Protein AF-A0A967CZ24-F1 (afdb_monomer)

Foldseek 3Di:
DVVVVVVVVCVVVVVVCCVVCVCVPPDDPDDPDDDPDDDDDPVRVCVVVVPDDDDDDPDDDPVPDDDDPDPPPPDDDDDDDDDDDDPDDDDDDDPDDDPDDDDDDDDDDDDDDDDPPDDPDDDDDDDPPPPDDD

Radius of gyration: 40.01 Å; Cα contacts (8 Å, |Δi|>4): 2; chains: 1; bounding box: 90×78×75 Å

Solvent-accessible surface area (backbone atoms only — not comparable to full-atom values): 10024 Å² total; per-residue (Å²): 142,56,67,67,59,54,52,52,51,50,51,50,53,49,52,53,50,41,72,75,52,47,68,79,71,55,77,76,88,70,80,84,77,82,78,87,74,79,87,74,53,71,69,60,52,50,58,55,58,72,69,59,78,79,74,88,71,84,84,77,69,71,83,76,64,76,83,77,88,73,79,83,78,74,81,84,79,83,86,75,81,82,79,89,72,90,78,76,79,77,84,80,75,82,83,76,84,78,85,82,72,81,80,77,86,78,81,83,83,85,74,85,79,82,85,80,85,75,88,85,76,82,77,82,79,86,81,81,79,86,83,76,90,133

Secondary structure (DSSP, 8-state):
--HHHHHHHHHHHHHHHHHHHGGGGSPP-------------HHHHHHHHTT----------GGGPPPP--------PPPPPPPPPP-PPPPPP-------PPPPPPPPP-PPPP-------PPPPP--------

Sequence (134 aa):
MQAGYVISGIAHAGFIGWALFGGMFTPKDQEIVFNNVSVLSEAEFQAMIASDQVPEVPQFDLTALEPSEDTDVVPTLAEQTDQEVDQSEPEQPEPVAEEITPPEPVEPLVVPTPDITTPDVQPPAPQIETAMML

Mean predicted aligned error: 23.66 Å

Structure (mmCIF, N/CA/C/O backbone):
data_AF-A0A967CZ24-F1
#
_entry.id   AF-A0A967CZ24-F1
#
loop_
_atom_site.group_PDB
_atom_site.id
_atom_site.type_symbol
_atom_site.label_atom_id
_atom_site.label_alt_id
_atom_site.label_comp_id
_atom_site.label_asym_id
_atom_site.label_entity_id
_atom_site.label_seq_id
_atom_site.pdbx_PDB_ins_code
_atom_site.Cartn_x
_atom_site.Cartn_y
_atom_site.Cartn_z
_atom_site.occupancy
_atom_site.B_iso_or_equiv
_atom_site.auth_seq_id
_atom_site.auth_comp_id
_atom_site.auth_asym_id
_atom_site.auth_atom_id
_atom_site.pdbx_PDB_model_num
ATOM 1 N N . MET A 1 1 ? 21.675 20.130 -20.177 1.00 62.03 1 MET A N 1
ATOM 2 C CA . MET A 1 1 ? 20.242 19.978 -20.536 1.00 62.03 1 MET A CA 1
ATOM 3 C C . MET A 1 1 ? 19.883 18.532 -20.933 1.00 62.03 1 MET A C 1
ATOM 5 O O . MET A 1 1 ? 19.214 18.320 -21.932 1.00 62.03 1 MET A O 1
ATOM 9 N N . GLN A 1 2 ? 20.311 17.520 -20.166 1.00 71.94 2 GLN A N 1
ATOM 10 C CA . GLN A 1 2 ? 20.023 16.094 -20.445 1.00 71.94 2 GLN A CA 1
ATOM 11 C C . GLN A 1 2 ? 19.258 15.443 -19.283 1.00 71.94 2 GLN A C 1
ATOM 13 O O . GLN A 1 2 ? 18.334 14.669 -19.507 1.00 71.94 2 GLN A O 1
ATOM 18 N N . ALA A 1 3 ? 19.576 15.854 -18.049 1.00 78.19 3 ALA A N 1
ATOM 19 C CA . ALA A 1 3 ? 18.911 15.398 -16.832 1.00 78.19 3 ALA A CA 1
ATOM 20 C C . ALA A 1 3 ? 17.382 15.565 -16.881 1.00 78.19 3 ALA A C 1
ATOM 22 O O . ALA A 1 3 ? 16.664 14.626 -16.563 1.00 78.19 3 ALA A O 1
ATOM 23 N N . GLY A 1 4 ? 16.873 16.705 -17.366 1.00 84.31 4 GLY A N 1
ATOM 24 C CA . GLY A 1 4 ? 15.426 16.950 -17.451 1.00 84.31 4 GLY A CA 1
ATOM 25 C C . GLY A 1 4 ? 14.674 15.957 -18.346 1.00 84.31 4 GLY A C 1
ATOM 26 O O . GLY A 1 4 ? 13.594 15.505 -17.982 1.00 84.31 4 GLY A O 1
ATOM 27 N N . TYR A 1 5 ? 15.261 15.551 -19.478 1.00 90.50 5 TYR A N 1
ATOM 28 C CA . TYR A 1 5 ? 14.652 14.556 -20.368 1.00 90.50 5 TYR A CA 1
ATOM 29 C C . TYR A 1 5 ? 14.666 13.154 -19.760 1.00 90.50 5 TYR A C 1
ATOM 31 O O . TYR A 1 5 ? 13.684 12.427 -19.881 1.00 90.50 5 TYR A O 1
ATOM 39 N N . VAL A 1 6 ? 15.753 12.788 -19.076 1.00 93.00 6 VAL A N 1
ATOM 40 C CA . VAL A 1 6 ? 15.871 11.487 -18.401 1.00 93.00 6 VAL A CA 1
ATOM 41 C C . VAL A 1 6 ? 14.876 11.389 -17.246 1.00 93.00 6 VAL A C 1
ATOM 43 O O . VAL A 1 6 ? 14.138 10.412 -17.160 1.00 93.00 6 VAL A O 1
ATOM 46 N N . ILE A 1 7 ? 14.795 12.425 -16.408 1.00 92.50 7 ILE A N 1
ATOM 47 C CA . ILE A 1 7 ? 13.859 12.478 -15.278 1.00 92.50 7 ILE A CA 1
ATOM 48 C C . ILE A 1 7 ? 12.415 12.451 -15.785 1.00 92.50 7 ILE A C 1
ATOM 50 O O . ILE A 1 7 ? 11.611 11.661 -15.297 1.00 92.50 7 ILE A O 1
ATOM 54 N N . SER A 1 8 ? 12.096 13.250 -16.807 1.00 93.94 8 SER A N 1
ATOM 55 C CA . SER A 1 8 ? 10.761 13.263 -17.413 1.00 93.94 8 SER A CA 1
ATOM 56 C C . SER A 1 8 ? 10.391 11.907 -18.023 1.00 93.94 8 SER A C 1
ATOM 58 O O . SER A 1 8 ? 9.275 11.425 -17.823 1.00 93.94 8 SER A O 1
ATOM 60 N N . GLY A 1 9 ? 11.334 11.254 -18.708 1.00 95.12 9 GLY A N 1
ATOM 61 C CA . GLY A 1 9 ? 11.135 9.927 -19.286 1.00 95.12 9 GLY A CA 1
ATOM 62 C C . GLY A 1 9 ? 10.875 8.854 -18.228 1.00 95.12 9 GLY A C 1
ATOM 63 O O . GLY A 1 9 ? 9.926 8.084 -18.366 1.00 95.12 9 GLY A O 1
ATOM 64 N N . ILE A 1 10 ? 11.662 8.837 -17.146 1.00 96.62 10 ILE A N 1
ATOM 65 C CA . ILE A 1 10 ? 11.472 7.898 -16.029 1.00 96.62 10 ILE A CA 1
ATOM 66 C C . ILE A 1 10 ? 10.145 8.171 -15.314 1.00 96.62 10 ILE A C 1
ATOM 68 O O . ILE A 1 10 ? 9.423 7.224 -15.013 1.00 96.62 10 ILE A O 1
ATOM 72 N N . ALA A 1 11 ? 9.784 9.438 -15.096 1.00 97.06 11 ALA A N 1
ATOM 73 C CA . ALA A 1 11 ? 8.516 9.802 -14.469 1.00 97.06 11 ALA A CA 1
ATOM 74 C C . ALA A 1 11 ? 7.312 9.307 -15.287 1.00 97.06 11 ALA A C 1
ATOM 76 O O . ALA A 1 11 ? 6.411 8.678 -14.736 1.00 97.06 11 ALA A O 1
ATOM 77 N N . HIS A 1 12 ? 7.319 9.516 -16.607 1.00 98.00 12 HIS A N 1
ATOM 78 C CA . HIS A 1 12 ? 6.246 9.032 -17.478 1.00 98.00 12 HIS A CA 1
ATOM 79 C C . HIS A 1 12 ? 6.209 7.505 -17.553 1.00 98.00 12 HIS A C 1
ATOM 81 O O . HIS A 1 12 ? 5.137 6.917 -17.435 1.00 98.00 12 HIS A O 1
ATOM 87 N N . ALA A 1 13 ? 7.362 6.851 -17.711 1.00 97.12 13 ALA A N 1
ATOM 88 C CA . ALA A 1 13 ? 7.433 5.393 -17.740 1.00 97.12 13 ALA A CA 1
ATOM 89 C C . ALA A 1 13 ? 6.950 4.777 -16.417 1.00 97.12 13 ALA A C 1
ATOM 91 O O . ALA A 1 13 ? 6.196 3.805 -16.430 1.00 97.12 13 ALA A O 1
ATOM 92 N N . GLY A 1 14 ? 7.322 5.379 -15.285 1.00 97.00 14 GLY A N 1
ATOM 93 C CA . GLY A 1 14 ? 6.854 4.991 -13.958 1.00 97.00 14 GLY A CA 1
ATOM 94 C C . GLY A 1 14 ? 5.348 5.182 -13.796 1.00 97.00 14 GLY A C 1
ATOM 95 O O . GLY A 1 14 ? 4.668 4.260 -13.353 1.00 97.00 14 GLY A O 1
ATOM 96 N N . PHE A 1 15 ? 4.807 6.330 -14.217 1.00 97.06 15 PHE A N 1
ATOM 97 C CA . PHE A 1 15 ? 3.370 6.604 -14.148 1.00 97.06 15 PHE A CA 1
ATOM 98 C C . PHE A 1 15 ? 2.553 5.635 -15.010 1.00 97.06 15 PHE A C 1
ATOM 100 O O . PHE A 1 15 ? 1.566 5.073 -14.541 1.00 97.06 15 PHE A O 1
ATOM 107 N N . ILE A 1 16 ? 2.989 5.381 -16.248 1.00 96.81 16 ILE A N 1
ATOM 108 C CA . ILE A 1 16 ? 2.336 4.422 -17.148 1.00 96.81 16 ILE A CA 1
ATOM 109 C C . ILE A 1 16 ? 2.436 3.003 -16.575 1.00 96.81 16 ILE A C 1
ATOM 111 O O . ILE A 1 16 ? 1.444 2.278 -16.558 1.00 96.81 16 ILE A O 1
ATOM 115 N N . GLY A 1 17 ? 3.603 2.609 -16.058 1.00 96.75 17 GLY A N 1
ATOM 116 C CA . GLY A 1 17 ? 3.785 1.314 -15.403 1.00 96.75 17 GLY A CA 1
ATOM 117 C C . GLY A 1 17 ? 2.860 1.141 -14.197 1.00 96.75 17 GLY A C 1
ATOM 118 O O . GLY A 1 17 ? 2.183 0.121 -14.075 1.00 96.75 17 GLY A O 1
ATOM 119 N N . TRP A 1 18 ? 2.759 2.157 -13.343 1.00 95.75 18 TRP A N 1
ATOM 120 C CA . TRP A 1 18 ? 1.842 2.146 -12.207 1.00 95.75 18 TRP A CA 1
ATOM 121 C C . TRP A 1 18 ? 0.372 2.111 -12.644 1.00 95.75 18 TRP A C 1
ATOM 123 O O . TRP A 1 18 ? -0.405 1.359 -12.068 1.00 95.75 18 TRP A O 1
ATOM 133 N N . ALA A 1 19 ? -0.022 2.831 -13.694 1.00 95.88 19 ALA A N 1
ATOM 134 C CA . ALA A 1 19 ? -1.396 2.786 -14.196 1.00 95.88 19 ALA A CA 1
ATOM 135 C C . ALA A 1 19 ? -1.786 1.395 -14.737 1.00 95.88 19 ALA A C 1
ATOM 137 O O . ALA A 1 19 ? -2.930 0.972 -14.583 1.00 95.88 19 ALA A O 1
ATOM 138 N N . LEU A 1 20 ? -0.842 0.671 -15.348 1.00 95.75 20 LEU A N 1
ATOM 139 C CA . LEU A 1 20 ? -1.083 -0.666 -15.902 1.00 95.75 20 LEU A CA 1
ATOM 140 C C . LEU A 1 20 ? -1.053 -1.774 -14.840 1.00 95.75 20 LEU A C 1
ATOM 142 O O . LEU A 1 20 ?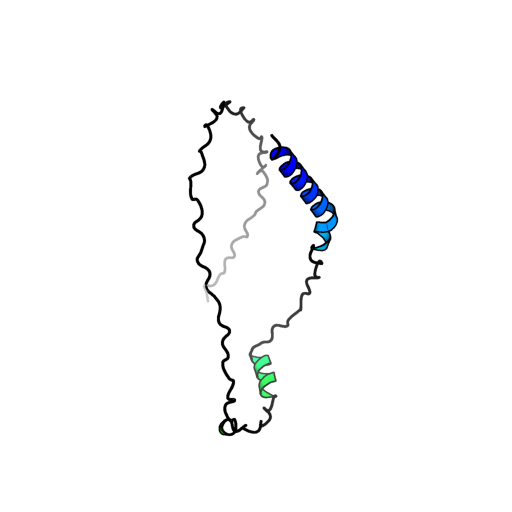 -1.840 -2.715 -14.921 1.00 95.75 20 LEU A O 1
ATOM 146 N N . PHE A 1 21 ? -0.150 -1.682 -13.859 1.00 95.50 21 PHE A N 1
ATOM 147 C CA . PHE A 1 21 ? 0.125 -2.772 -12.912 1.00 95.50 21 PHE A CA 1
ATOM 148 C C . PHE A 1 21 ? -0.186 -2.438 -11.448 1.00 95.50 21 PHE A C 1
ATOM 150 O O . PHE A 1 21 ? -0.222 -3.338 -10.613 1.00 95.50 21 PHE A O 1
ATOM 157 N N . GLY A 1 22 ? -0.448 -1.177 -11.106 1.00 91.69 22 GLY A N 1
ATOM 158 C CA . GLY A 1 22 ? -0.677 -0.725 -9.729 1.00 91.69 22 GLY A CA 1
ATOM 159 C C . GLY A 1 22 ? -1.893 -1.379 -9.074 1.00 91.69 22 GLY A C 1
ATOM 160 O O . GLY A 1 22 ? -1.857 -1.686 -7.885 1.00 91.69 22 GLY A O 1
ATOM 161 N N . GLY A 1 23 ? -2.920 -1.697 -9.867 1.00 91.00 23 GLY A N 1
ATOM 162 C CA . GLY A 1 23 ? -4.110 -2.413 -9.400 1.00 91.00 23 GLY A CA 1
ATOM 163 C C . GLY A 1 23 ? -3.858 -3.865 -8.971 1.00 91.00 23 GLY A C 1
ATOM 164 O O . GLY A 1 23 ? -4.661 -4.429 -8.235 1.00 91.00 23 GLY A O 1
ATOM 165 N N . MET A 1 24 ? -2.736 -4.481 -9.367 1.00 91.25 24 MET A N 1
ATOM 166 C CA . MET A 1 24 ? -2.377 -5.836 -8.916 1.00 91.25 24 MET A CA 1
ATOM 167 C C . MET A 1 24 ? -2.083 -5.894 -7.410 1.00 91.25 24 MET A C 1
ATOM 169 O O . MET A 1 24 ? -2.197 -6.954 -6.798 1.00 91.25 24 MET A O 1
ATOM 173 N N . PHE A 1 25 ? -1.735 -4.754 -6.814 1.00 88.12 25 PHE A N 1
ATOM 174 C CA . PHE A 1 25 ? -1.477 -4.623 -5.383 1.00 88.12 25 PHE A CA 1
ATOM 175 C C . PHE A 1 25 ? -2.693 -4.119 -4.603 1.00 88.12 25 PHE A C 1
ATOM 177 O O . PHE A 1 25 ? -2.599 -3.950 -3.388 1.00 88.12 25 PHE A O 1
ATOM 184 N N . THR A 1 26 ? -3.827 -3.871 -5.268 1.00 86.25 26 THR A N 1
ATOM 185 C CA . THR A 1 26 ? -5.049 -3.462 -4.578 1.00 86.25 26 THR A CA 1
ATOM 186 C C . THR A 1 26 ? -5.502 -4.606 -3.667 1.00 86.25 26 THR A C 1
ATOM 188 O O . THR A 1 26 ? -5.731 -5.720 -4.153 1.00 86.25 26 THR A O 1
ATOM 191 N N . PRO A 1 27 ? -5.607 -4.375 -2.344 1.00 84.38 27 PRO A N 1
ATOM 192 C CA . PRO A 1 27 ? -6.130 -5.383 -1.443 1.00 84.38 27 PRO A CA 1
ATOM 193 C C . PRO A 1 27 ? -7.548 -5.741 -1.876 1.00 84.38 27 PRO A C 1
ATOM 195 O O . PRO A 1 27 ? -8.339 -4.886 -2.265 1.00 84.38 27 PRO A O 1
ATOM 198 N N . LYS A 1 28 ? -7.849 -7.036 -1.837 1.00 84.19 28 LYS A N 1
ATOM 199 C CA . LYS A 1 28 ? -9.185 -7.545 -2.134 1.00 84.19 28 LYS A CA 1
ATOM 200 C C . LYS A 1 28 ? -10.139 -6.955 -1.100 1.00 84.19 28 LYS A C 1
ATOM 202 O O . LYS A 1 28 ? -9.811 -7.012 0.088 1.00 84.19 28 LYS A O 1
ATOM 207 N N . ASP A 1 29 ? -11.289 -6.451 -1.538 1.00 83.50 29 ASP A N 1
ATOM 208 C CA . ASP A 1 29 ? -12.359 -6.083 -0.614 1.00 83.50 29 ASP A CA 1
ATOM 209 C C . ASP A 1 29 ? -12.697 -7.313 0.230 1.00 83.50 29 ASP A C 1
ATOM 211 O O . ASP A 1 29 ? -13.143 -8.344 -0.277 1.00 83.50 29 ASP A O 1
ATOM 215 N N . GLN A 1 30 ? -12.385 -7.231 1.521 1.00 80.75 30 GLN A N 1
ATOM 216 C CA . GLN A 1 30 ? -12.797 -8.241 2.479 1.00 80.75 30 GLN A CA 1
ATOM 217 C C . GLN A 1 30 ? -14.217 -7.903 2.897 1.00 80.75 30 GLN A C 1
ATOM 219 O O . GLN A 1 30 ? -14.490 -6.797 3.365 1.00 80.75 30 GLN A O 1
ATOM 224 N N . GLU A 1 31 ? -15.119 -8.865 2.729 1.00 82.94 31 GLU A N 1
ATOM 225 C CA . GLU A 1 31 ? -16.447 -8.766 3.313 1.00 82.94 31 GLU A CA 1
ATOM 226 C C . GLU A 1 31 ? -16.293 -8.582 4.823 1.00 82.94 31 GLU A C 1
ATOM 228 O O . GLU A 1 31 ? -15.680 -9.400 5.514 1.00 82.94 31 GLU A O 1
ATOM 233 N N . ILE A 1 32 ? -16.828 -7.476 5.339 1.00 80.38 32 ILE A N 1
ATOM 234 C CA . ILE A 1 32 ? -16.868 -7.247 6.777 1.00 80.38 32 ILE A CA 1
ATOM 235 C C . ILE A 1 32 ? -17.903 -8.215 7.350 1.00 80.38 32 ILE A C 1
ATOM 237 O O . ILE A 1 32 ? -19.111 -7.996 7.247 1.00 80.38 32 ILE A O 1
ATOM 241 N N . VAL A 1 33 ? -17.422 -9.310 7.939 1.00 80.62 33 VAL A N 1
ATOM 242 C CA . VAL A 1 33 ? -18.268 -10.296 8.615 1.00 80.62 33 VAL A CA 1
ATOM 243 C C . VAL A 1 33 ? -18.579 -9.792 10.020 1.00 80.62 33 VAL A C 1
ATOM 245 O O . VAL A 1 33 ? -17.725 -9.791 10.908 1.00 80.62 33 VAL A O 1
ATOM 248 N N . PHE A 1 34 ? -19.823 -9.372 10.235 1.00 80.38 34 PHE A N 1
ATOM 249 C CA . PHE A 1 34 ? -20.323 -9.052 11.567 1.00 80.38 34 PHE A CA 1
ATOM 250 C C . PHE A 1 34 ? -20.725 -10.342 12.283 1.00 80.38 34 PHE A C 1
ATOM 252 O O . PHE A 1 34 ? -21.761 -10.940 11.989 1.00 80.38 34 PHE A O 1
ATOM 259 N N . ASN A 1 35 ? -19.911 -10.768 13.247 1.00 78.38 35 ASN A N 1
ATOM 260 C CA . ASN A 1 35 ? -20.290 -11.845 14.151 1.00 78.38 35 ASN A CA 1
ATOM 261 C C . ASN A 1 35 ? -21.229 -11.296 15.226 1.00 78.38 35 ASN A C 1
ATOM 263 O O . ASN A 1 35 ? -20.850 -10.445 16.030 1.00 78.38 35 ASN A O 1
ATOM 267 N N . ASN A 1 36 ? -22.458 -11.809 15.245 1.00 72.69 36 ASN A N 1
ATOM 268 C CA . ASN A 1 36 ? -23.402 -11.550 16.322 1.00 72.69 36 ASN A CA 1
ATOM 269 C C . ASN A 1 36 ? -22.922 -12.296 17.570 1.00 72.69 36 ASN A C 1
ATOM 271 O O . ASN A 1 36 ? -23.174 -13.489 17.731 1.00 72.69 36 ASN A O 1
ATOM 275 N N . VAL A 1 37 ? -22.191 -11.600 18.437 1.00 73.00 37 VAL A N 1
ATOM 276 C CA . VAL A 1 37 ? -21.866 -12.110 19.768 1.00 73.00 37 VAL A CA 1
ATOM 277 C C . VAL A 1 37 ? -23.067 -11.885 20.678 1.00 73.00 37 VAL A C 1
ATOM 279 O O . VAL A 1 37 ? -23.625 -10.790 20.743 1.00 73.00 37 VAL A O 1
ATOM 282 N N . SER A 1 38 ? -23.500 -12.941 21.358 1.00 75.44 38 SER A N 1
ATOM 283 C CA . SER A 1 38 ? -24.504 -12.810 22.412 1.00 75.44 38 SER A CA 1
ATOM 284 C C . SER A 1 38 ? -23.814 -12.286 23.667 1.00 75.44 38 SER A C 1
ATOM 286 O O . SER A 1 38 ? -22.783 -12.821 24.072 1.00 75.44 38 SER A O 1
ATOM 288 N N . VAL A 1 39 ? -24.359 -11.228 24.270 1.00 76.75 39 VAL A N 1
ATOM 289 C CA . VAL A 1 39 ? -23.886 -10.731 25.567 1.00 76.75 39 VAL A CA 1
ATOM 290 C C . VAL A 1 39 ? -24.376 -11.707 26.627 1.00 76.75 39 VAL A C 1
ATOM 292 O O . VAL A 1 39 ? -25.565 -11.757 26.926 1.00 76.75 39 VAL A O 1
ATOM 295 N N . LEU A 1 40 ? -23.459 -12.514 27.147 1.00 77.75 40 LEU A N 1
ATOM 296 C CA . LEU A 1 40 ? -23.723 -13.435 28.241 1.00 77.75 40 LEU A CA 1
ATOM 297 C C . LEU A 1 40 ? -23.600 -12.685 29.569 1.00 77.75 40 LEU A C 1
ATOM 299 O O . LEU A 1 40 ? -22.637 -11.937 29.765 1.00 77.75 40 LEU A O 1
ATOM 303 N N . SER A 1 41 ? -24.548 -12.873 30.484 1.00 77.12 41 SER A N 1
ATOM 304 C CA . SER A 1 41 ? -24.393 -12.324 31.831 1.00 77.12 41 SER A CA 1
ATOM 305 C C . SER A 1 41 ? -23.309 -13.082 32.607 1.00 77.12 41 SER A C 1
ATOM 307 O O . SER A 1 41 ? -23.106 -14.279 32.409 1.00 77.12 41 SER A O 1
ATOM 309 N N . GLU A 1 42 ? -22.635 -12.403 33.540 1.00 81.25 42 GLU A N 1
ATOM 310 C CA . GLU A 1 42 ? -21.633 -13.030 34.421 1.00 81.25 42 GLU A CA 1
ATOM 311 C C . GLU A 1 42 ? -22.200 -14.268 35.137 1.00 81.25 42 GLU A C 1
ATOM 313 O O . GLU A 1 42 ? -21.531 -15.286 35.262 1.00 81.25 42 GLU A O 1
ATOM 318 N N . ALA A 1 43 ? -23.470 -14.219 35.550 1.00 81.88 43 ALA A N 1
ATOM 319 C CA . ALA A 1 43 ? -24.130 -15.343 36.207 1.00 81.88 43 ALA A CA 1
ATOM 320 C C . ALA A 1 43 ? -24.260 -16.575 35.292 1.00 81.88 43 ALA A C 1
ATOM 322 O O . ALA A 1 43 ? -24.066 -17.703 35.746 1.00 81.88 43 ALA A O 1
ATOM 323 N N . GLU A 1 44 ? -24.561 -16.375 34.008 1.00 81.56 44 GLU A N 1
ATOM 324 C CA . GLU A 1 44 ? -24.650 -17.465 33.031 1.00 81.56 44 GLU A CA 1
ATOM 325 C C . GLU A 1 44 ? -23.265 -18.016 32.659 1.00 81.56 44 GLU A C 1
ATOM 327 O O . GLU A 1 44 ? -23.118 -19.224 32.476 1.00 81.56 44 GLU A O 1
ATOM 332 N N . PHE A 1 45 ? -22.232 -17.167 32.612 1.00 82.62 45 PHE A N 1
ATOM 333 C CA . PHE A 1 45 ? -20.846 -17.608 32.4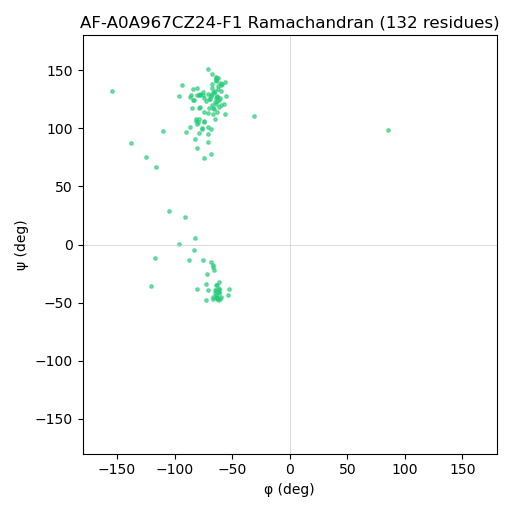29 1.00 82.62 45 PHE A CA 1
ATOM 334 C C . PHE A 1 45 ? -20.376 -18.495 33.587 1.00 82.62 45 PHE A C 1
ATOM 336 O O . PHE A 1 45 ? -19.865 -19.596 33.364 1.00 82.62 45 PHE A O 1
ATOM 343 N N . GLN A 1 46 ? -20.628 -18.058 34.822 1.00 82.75 46 GLN A N 1
ATOM 344 C CA . GLN A 1 46 ? -20.271 -18.803 36.029 1.00 82.75 46 GLN A CA 1
ATOM 345 C C . GLN A 1 46 ? -20.979 -20.159 36.104 1.00 82.75 46 GLN A C 1
ATOM 347 O O . GLN A 1 46 ? -20.371 -21.159 36.485 1.00 82.75 46 GLN A O 1
ATOM 352 N N . ALA A 1 47 ? -22.246 -20.220 35.685 1.00 82.44 47 ALA A N 1
ATOM 353 C CA . ALA A 1 47 ? -22.995 -21.470 35.626 1.00 82.44 47 ALA A CA 1
ATOM 354 C C . ALA A 1 47 ? -22.387 -22.483 34.638 1.00 82.44 47 ALA A C 1
ATOM 356 O O . ALA A 1 47 ? -22.406 -23.682 34.915 1.00 82.44 47 ALA A O 1
ATOM 357 N N . MET A 1 48 ? -21.820 -22.021 33.517 1.00 79.19 48 MET A N 1
ATOM 358 C CA . MET A 1 48 ? -21.156 -22.903 32.553 1.00 79.19 48 MET A CA 1
ATOM 359 C C . MET A 1 48 ? -19.811 -23.417 33.070 1.00 79.19 48 MET A C 1
ATOM 361 O O . MET A 1 48 ? -19.581 -24.625 33.037 1.00 79.19 48 MET A O 1
ATOM 365 N N . ILE A 1 49 ? -18.946 -22.552 33.609 1.00 81.38 49 ILE A N 1
ATOM 366 C CA . ILE A 1 49 ? -17.623 -22.996 34.087 1.00 81.38 49 ILE A CA 1
ATOM 367 C C . ILE A 1 49 ? -17.703 -23.827 35.373 1.00 81.38 49 ILE A C 1
ATOM 369 O O . ILE A 1 49 ? -16.848 -24.674 35.608 1.00 81.38 49 ILE A O 1
ATOM 373 N N . ALA A 1 50 ? -18.748 -23.646 36.186 1.00 75.81 50 ALA A N 1
ATOM 374 C CA . ALA A 1 50 ? -18.987 -24.482 37.362 1.00 75.81 50 ALA A CA 1
ATOM 375 C C . ALA A 1 50 ? -19.327 -25.939 37.002 1.00 75.81 50 ALA A C 1
ATOM 377 O O . ALA A 1 50 ? -19.221 -26.821 37.855 1.00 75.81 50 ALA A O 1
ATOM 378 N N . SER A 1 51 ? -19.748 -26.194 35.758 1.00 64.12 51 SER A N 1
ATOM 379 C CA . SER A 1 51 ? -20.045 -27.542 35.267 1.00 64.12 51 SER A CA 1
ATOM 380 C C . SER A 1 51 ? -18.825 -28.274 34.699 1.00 64.12 51 SER A C 1
ATOM 382 O O . SER A 1 51 ? -18.878 -29.494 34.543 1.00 64.12 51 SER A O 1
ATOM 384 N N . ASP A 1 52 ? -17.721 -27.562 34.450 1.00 69.50 52 ASP A N 1
ATOM 385 C CA . ASP A 1 52 ? -16.488 -28.143 33.923 1.00 69.50 52 ASP A CA 1
ATOM 386 C C . ASP A 1 52 ? -15.621 -28.668 35.078 1.00 69.50 52 ASP A C 1
ATOM 388 O O . ASP A 1 52 ? -14.953 -27.926 35.802 1.00 69.50 52 ASP A O 1
ATOM 392 N N . GLN A 1 53 ? -15.646 -29.985 35.288 1.00 65.88 53 GLN A N 1
ATOM 393 C CA . GLN A 1 53 ? -14.680 -30.639 36.168 1.00 65.88 53 GLN A CA 1
ATOM 394 C C . GLN A 1 53 ? -13.309 -30.621 35.491 1.00 65.88 53 GLN A C 1
ATOM 396 O O . GLN A 1 53 ? -13.102 -31.287 34.478 1.00 65.88 53 GLN A O 1
ATOM 401 N N . VAL A 1 54 ? -12.369 -29.873 36.072 1.00 72.12 54 VAL A N 1
ATOM 402 C CA . VAL A 1 54 ? -10.976 -29.816 35.613 1.00 72.12 54 VAL A CA 1
ATOM 403 C C . VAL A 1 54 ? -10.366 -31.225 35.673 1.00 72.12 54 VAL A C 1
ATOM 405 O O . VAL A 1 54 ? -10.303 -31.802 36.761 1.00 72.12 54 VAL A O 1
ATOM 408 N N . PRO A 1 55 ? -9.907 -31.795 34.542 1.00 72.19 55 PRO A N 1
ATOM 409 C CA . PRO A 1 55 ? -9.213 -33.076 34.542 1.00 72.19 55 PRO A CA 1
ATOM 410 C C . PRO A 1 55 ? -7.919 -32.990 35.356 1.00 72.19 55 PRO A C 1
ATOM 412 O O . PRO A 1 55 ? -7.153 -32.036 35.216 1.00 72.19 55 PRO A O 1
ATOM 415 N N . GLU A 1 56 ? -7.648 -34.001 36.182 1.00 74.31 56 GLU A N 1
ATOM 416 C CA . GLU A 1 56 ? -6.372 -34.118 36.890 1.00 74.31 56 GLU A CA 1
ATOM 417 C C . GLU A 1 56 ? -5.244 -34.331 35.871 1.00 74.31 56 GLU A C 1
ATOM 419 O O . GLU A 1 56 ? -5.136 -35.382 35.235 1.00 74.31 56 GLU A O 1
ATOM 424 N N . VAL A 1 57 ? -4.416 -33.303 35.681 1.00 77.62 57 VAL A N 1
ATOM 425 C CA . VAL A 1 57 ? -3.236 -33.374 34.816 1.00 77.62 57 VAL A CA 1
ATOM 426 C C . VAL A 1 57 ? -2.074 -33.927 35.648 1.00 77.62 57 VAL A C 1
ATOM 428 O O . VAL A 1 57 ? -1.803 -33.385 36.724 1.00 77.62 57 VAL A O 1
ATOM 431 N N . PRO A 1 58 ? -1.362 -34.974 35.192 1.00 76.69 58 PRO A N 1
ATOM 432 C CA . PRO A 1 58 ? -0.169 -35.455 35.875 1.00 76.69 58 PRO A CA 1
ATOM 433 C C . PRO A 1 58 ? 0.842 -34.316 36.036 1.00 76.69 58 PRO A C 1
ATOM 435 O O . PRO A 1 58 ? 1.189 -33.646 35.061 1.00 76.69 58 PRO A O 1
ATOM 438 N N . GLN A 1 59 ? 1.314 -34.095 37.262 1.00 77.25 59 GLN A N 1
ATOM 439 C CA . GLN A 1 59 ? 2.378 -33.132 37.529 1.00 77.25 59 GLN A CA 1
ATOM 440 C C . GLN A 1 59 ? 3.652 -33.592 36.815 1.00 77.25 59 GLN A C 1
ATOM 442 O O . GLN A 1 59 ? 4.209 -34.641 37.132 1.00 77.25 59 GLN A O 1
ATOM 447 N N . PHE A 1 60 ? 4.093 -32.811 35.830 1.00 73.88 60 PHE A N 1
ATOM 448 C CA . PHE A 1 60 ? 5.383 -33.018 35.184 1.00 73.88 60 PHE A CA 1
ATOM 449 C C . PHE A 1 60 ? 6.500 -32.551 36.117 1.00 73.88 60 PHE A C 1
ATOM 451 O O . PHE A 1 60 ? 6.499 -31.408 36.577 1.00 73.88 60 PHE A O 1
ATOM 458 N N . ASP A 1 61 ? 7.462 -33.433 36.377 1.00 78.62 61 ASP A N 1
ATOM 459 C CA . ASP A 1 61 ? 8.672 -33.094 37.119 1.00 78.62 61 ASP A CA 1
ATOM 460 C C . ASP A 1 61 ? 9.635 -32.315 36.213 1.00 78.62 61 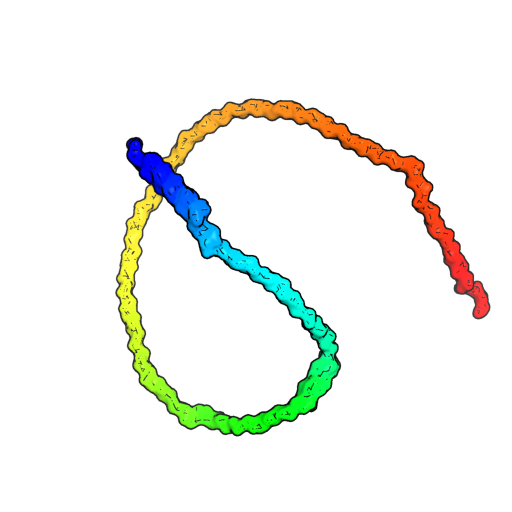ASP A C 1
ATOM 462 O O . ASP A 1 61 ? 10.341 -32.884 35.379 1.00 78.62 61 ASP A O 1
ATOM 466 N N . LEU A 1 62 ? 9.652 -30.991 36.377 1.00 72.75 62 LEU A N 1
ATOM 467 C CA . LEU A 1 62 ? 10.540 -30.096 35.631 1.00 72.75 62 LEU A CA 1
ATOM 468 C C . LEU A 1 62 ? 12.018 -30.269 36.013 1.00 72.75 62 LEU A C 1
ATOM 470 O O . LEU A 1 62 ? 12.895 -29.815 35.282 1.00 72.75 62 LEU A O 1
ATOM 474 N N . THR A 1 63 ? 12.303 -30.938 37.132 1.00 74.75 63 THR A N 1
ATOM 475 C CA . THR A 1 63 ? 13.667 -31.211 37.605 1.00 74.75 63 THR A CA 1
ATOM 476 C C . THR A 1 63 ? 14.352 -32.318 36.800 1.00 74.75 63 THR A C 1
ATOM 478 O O . THR A 1 63 ? 15.567 -32.470 36.888 1.00 74.75 63 THR A O 1
ATOM 481 N N . ALA A 1 64 ? 13.592 -33.075 36.000 1.00 74.88 64 ALA A N 1
ATOM 482 C CA . ALA A 1 64 ? 14.112 -34.113 35.112 1.00 74.88 64 ALA A CA 1
ATOM 483 C C . ALA A 1 64 ? 14.631 -33.574 33.762 1.00 74.88 64 ALA A C 1
ATOM 485 O O . ALA A 1 64 ? 15.149 -34.352 32.962 1.00 74.88 64 ALA A O 1
ATOM 486 N N . LEU A 1 65 ? 14.481 -32.273 33.480 1.00 74.12 65 LEU A N 1
ATOM 487 C CA . LEU A 1 65 ? 15.026 -31.663 32.268 1.00 74.12 65 LEU A CA 1
ATOM 488 C C . LEU A 1 65 ? 16.492 -31.271 32.488 1.00 74.12 65 LEU A C 1
ATOM 490 O O . LEU A 1 65 ? 16.793 -30.408 33.310 1.00 74.12 65 LEU A O 1
ATOM 494 N N . GLU A 1 66 ? 17.400 -31.867 31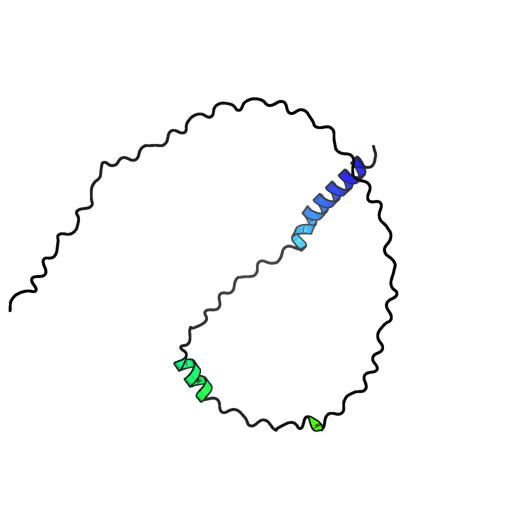.718 1.00 79.31 66 GLU A N 1
ATOM 495 C CA . GLU A 1 66 ? 18.783 -31.395 31.635 1.00 79.31 66 GLU A CA 1
ATOM 496 C C . GLU A 1 66 ? 18.870 -30.198 30.668 1.00 79.31 66 GLU A C 1
ATOM 498 O O . GLU A 1 66 ? 18.280 -30.241 29.581 1.00 79.31 66 GLU A O 1
ATOM 503 N N . PRO A 1 67 ? 19.577 -29.110 31.033 1.00 74.69 67 PRO A N 1
ATOM 504 C CA . PRO A 1 67 ? 19.800 -27.992 30.126 1.00 74.69 67 PRO A CA 1
ATOM 505 C C . PRO A 1 67 ? 20.609 -28.469 28.916 1.00 74.69 67 PRO A C 1
ATOM 507 O O . PRO A 1 67 ? 21.663 -29.084 29.063 1.00 74.69 67 PRO A O 1
ATOM 510 N N . SER A 1 68 ? 20.110 -28.190 27.712 1.00 72.62 68 SER A N 1
ATOM 511 C CA . SER A 1 68 ? 20.857 -28.458 26.483 1.00 72.62 68 SER A CA 1
ATOM 512 C C . SER A 1 68 ? 22.058 -27.515 26.398 1.00 72.62 68 SER A C 1
ATOM 514 O O . SER A 1 68 ? 21.898 -26.300 26.512 1.00 72.62 68 SER A O 1
ATOM 516 N N . GLU A 1 69 ? 23.254 -28.068 26.193 1.00 70.75 69 GLU A N 1
ATOM 517 C CA . GLU A 1 69 ? 24.463 -27.302 25.876 1.00 70.75 69 GLU A CA 1
ATOM 518 C C . GLU A 1 69 ? 24.393 -26.828 24.417 1.00 70.75 69 GLU A C 1
ATOM 520 O O . GLU A 1 69 ? 25.038 -27.378 23.524 1.00 70.75 69 GLU A O 1
ATOM 525 N N . ASP A 1 70 ? 23.556 -25.825 24.154 1.00 69.44 70 ASP A N 1
ATOM 526 C CA . ASP A 1 70 ? 23.576 -25.135 22.869 1.00 69.44 70 ASP A CA 1
ATOM 527 C C . ASP A 1 70 ? 24.871 -24.315 22.796 1.00 69.44 70 ASP A C 1
ATOM 529 O O . ASP A 1 70 ? 25.141 -23.452 23.636 1.00 69.44 70 ASP A O 1
ATOM 533 N N . THR A 1 71 ? 25.733 -24.638 21.831 1.00 68.00 71 THR A N 1
ATOM 534 C CA . THR A 1 71 ? 26.950 -23.859 21.603 1.00 68.00 71 THR A CA 1
ATOM 535 C C . THR A 1 71 ? 26.533 -22.558 20.938 1.00 68.00 71 THR A C 1
ATOM 537 O O . THR A 1 71 ? 26.187 -22.547 19.758 1.00 68.00 71 THR A O 1
ATOM 540 N N . ASP A 1 72 ? 26.582 -21.471 21.704 1.00 65.81 72 ASP A N 1
ATOM 541 C CA . ASP A 1 72 ? 26.288 -20.111 21.256 1.00 65.81 72 ASP A CA 1
ATOM 542 C C . ASP A 1 72 ? 27.372 -19.636 20.269 1.00 65.81 72 ASP A C 1
ATOM 544 O O . ASP A 1 72 ? 28.337 -18.947 20.611 1.00 65.81 72 ASP A O 1
ATOM 548 N N . VAL A 1 73 ? 27.281 -20.100 19.020 1.00 68.44 73 VAL A N 1
ATOM 549 C CA . VAL A 1 73 ? 28.108 -19.597 17.924 1.00 68.44 73 VAL A CA 1
ATOM 550 C C . VAL A 1 73 ? 27.467 -18.304 17.438 1.00 68.44 73 VAL A C 1
ATOM 552 O O . VAL A 1 73 ? 26.713 -18.287 16.465 1.00 68.44 73 VAL A O 1
ATOM 555 N N . VAL A 1 74 ? 27.768 -17.209 18.132 1.00 74.94 74 VAL A N 1
ATOM 556 C CA . VAL A 1 74 ? 27.333 -15.873 17.723 1.00 74.94 74 VAL A CA 1
ATOM 557 C C . VAL A 1 74 ? 28.056 -15.504 16.418 1.00 74.94 74 VAL A C 1
ATOM 559 O O . VAL A 1 74 ? 29.292 -15.456 16.393 1.00 74.94 74 VAL A O 1
ATOM 562 N N . PRO A 1 75 ? 27.342 -15.241 15.309 1.00 75.81 75 PRO A N 1
ATOM 563 C CA . PRO A 1 75 ? 27.978 -14.797 14.077 1.00 75.81 75 PRO A CA 1
ATOM 564 C C . PRO A 1 75 ? 28.651 -13.435 14.296 1.00 75.81 75 PRO A C 1
ATOM 566 O O . PRO A 1 75 ? 28.030 -12.481 14.760 1.00 75.81 75 PRO A O 1
ATOM 569 N N . THR A 1 76 ? 29.940 -13.336 13.961 1.00 77.06 76 THR A N 1
ATOM 570 C CA . THR A 1 76 ? 30.688 -12.074 14.044 1.00 77.06 76 THR A CA 1
ATOM 571 C C . THR A 1 76 ? 30.271 -11.151 12.898 1.00 77.06 76 THR A C 1
ATOM 573 O O . THR A 1 76 ? 30.534 -11.449 11.732 1.00 77.06 76 THR A O 1
ATOM 576 N N . LEU A 1 77 ? 29.627 -10.027 13.225 1.00 79.44 77 LEU A N 1
ATOM 577 C CA . LEU A 1 77 ? 29.324 -8.951 12.281 1.00 79.44 77 LEU A CA 1
ATOM 578 C C . LEU A 1 77 ? 30.545 -8.031 12.153 1.00 79.44 77 LEU A C 1
ATOM 580 O O . LEU A 1 77 ? 31.038 -7.516 13.153 1.00 79.44 77 LEU A O 1
ATOM 584 N N . ALA A 1 78 ? 31.041 -7.825 10.933 1.00 77.94 78 ALA A N 1
ATOM 585 C CA . ALA A 1 78 ? 32.078 -6.831 10.676 1.00 77.94 78 ALA A CA 1
ATOM 586 C C . ALA A 1 78 ? 31.446 -5.431 10.648 1.00 77.94 78 ALA A C 1
ATOM 588 O O . ALA A 1 78 ? 30.590 -5.157 9.807 1.00 77.94 78 ALA A O 1
ATOM 589 N N . GLU A 1 79 ? 31.864 -4.553 11.557 1.00 78.12 79 GLU A N 1
ATOM 590 C CA . GLU A 1 79 ? 31.420 -3.158 11.581 1.00 78.12 79 GLU A CA 1
ATOM 591 C C . GLU A 1 79 ? 32.026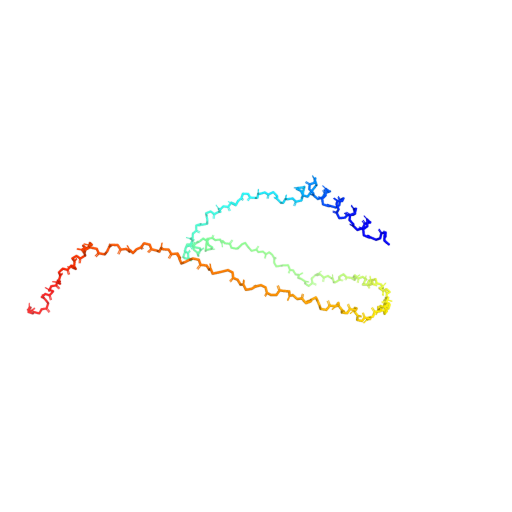 -2.399 10.391 1.00 78.12 79 GLU A C 1
ATOM 593 O O . GLU A 1 79 ? 33.243 -2.395 10.187 1.00 78.12 79 GLU A O 1
ATOM 598 N N . GLN A 1 80 ? 31.178 -1.764 9.582 1.00 77.88 80 GLN A N 1
ATOM 599 C CA . GLN A 1 80 ? 31.611 -0.835 8.542 1.00 77.88 80 GLN A CA 1
ATOM 600 C C . GLN A 1 80 ? 31.527 0.585 9.106 1.00 77.88 80 GLN A C 1
ATOM 602 O O . GLN A 1 80 ? 30.491 0.979 9.627 1.00 77.88 80 GLN A O 1
ATOM 607 N N . THR A 1 81 ? 32.616 1.349 9.014 1.00 77.44 81 THR A N 1
ATOM 608 C CA . THR A 1 81 ? 32.602 2.780 9.340 1.00 77.44 81 THR A CA 1
ATOM 609 C C . THR A 1 81 ? 31.725 3.526 8.341 1.00 77.44 81 THR A C 1
ATOM 611 O O . THR A 1 81 ? 31.894 3.360 7.130 1.00 77.44 81 THR A O 1
ATOM 614 N N . ASP A 1 82 ? 30.818 4.356 8.854 1.00 81.81 82 ASP A N 1
ATOM 615 C CA . ASP A 1 82 ? 29.976 5.225 8.039 1.00 81.81 82 ASP A CA 1
ATOM 616 C C . ASP A 1 82 ? 30.826 6.186 7.199 1.00 81.81 82 ASP A C 1
ATOM 618 O O . ASP A 1 82 ? 31.817 6.757 7.660 1.00 81.81 82 ASP A O 1
ATOM 622 N N . GLN A 1 83 ? 30.437 6.356 5.937 1.00 80.75 83 GLN A N 1
ATOM 623 C CA . GLN A 1 83 ? 31.071 7.312 5.038 1.00 80.75 83 GLN A CA 1
ATOM 624 C C . GLN A 1 83 ? 30.551 8.720 5.359 1.00 80.75 83 GLN A C 1
ATOM 626 O O . GLN A 1 83 ? 29.342 8.935 5.412 1.00 80.75 83 GLN A O 1
ATOM 631 N N . GLU A 1 84 ? 31.459 9.676 5.561 1.00 79.75 84 GLU A N 1
ATOM 632 C CA . GLU A 1 84 ? 31.098 11.081 5.765 1.00 79.75 84 GLU A CA 1
ATOM 633 C C . GLU A 1 84 ? 30.448 11.632 4.483 1.00 79.75 84 GLU A C 1
ATOM 635 O O . GLU A 1 84 ? 31.025 11.550 3.396 1.00 79.75 84 GLU A O 1
ATOM 640 N N . VAL A 1 85 ? 29.217 12.137 4.601 1.00 80.06 85 VAL A N 1
ATOM 641 C CA . VAL A 1 85 ? 28.443 12.699 3.484 1.00 80.06 85 VAL A CA 1
ATOM 642 C C . VAL A 1 85 ? 28.666 14.208 3.437 1.00 80.06 85 VAL A C 1
ATOM 644 O O . VAL A 1 85 ? 28.637 14.869 4.472 1.00 80.06 85 VAL A O 1
ATOM 647 N N . ASP A 1 86 ? 28.854 14.758 2.236 1.00 80.44 86 ASP A N 1
ATOM 648 C CA . ASP A 1 86 ? 28.948 16.204 2.024 1.00 80.44 86 ASP A CA 1
ATOM 649 C C . ASP A 1 86 ? 27.642 16.895 2.454 1.00 80.44 86 ASP A C 1
ATOM 651 O O . ASP A 1 86 ? 26.565 16.613 1.925 1.00 80.44 86 ASP A O 1
ATOM 655 N N . GLN A 1 87 ? 27.748 17.774 3.452 1.00 79.62 87 GLN A N 1
ATOM 656 C CA . GLN A 1 87 ? 26.620 18.451 4.091 1.00 79.62 87 GLN A CA 1
ATOM 657 C C . GLN A 1 87 ? 26.503 19.919 3.648 1.00 79.62 87 GLN A C 1
ATOM 659 O O . GLN A 1 87 ? 26.050 20.767 4.419 1.00 79.62 87 GLN A O 1
ATOM 664 N N . SER A 1 88 ? 26.949 20.247 2.431 1.00 84.00 88 SER A N 1
ATOM 665 C CA . SER A 1 88 ? 26.825 21.606 1.899 1.00 84.00 88 SER A CA 1
ATOM 666 C C . SER A 1 88 ? 25.356 22.037 1.835 1.00 84.00 88 SER A C 1
ATOM 668 O O . SER A 1 88 ? 24.496 21.304 1.342 1.00 84.00 88 SER A O 1
ATOM 670 N N . GLU A 1 89 ? 25.064 23.238 2.338 1.00 82.62 89 GLU A N 1
ATOM 671 C CA . GLU A 1 89 ? 23.717 23.808 2.307 1.00 82.62 89 GLU A CA 1
ATOM 672 C C . GLU A 1 89 ? 23.310 24.108 0.851 1.00 82.62 89 GLU A C 1
ATOM 674 O O . GLU A 1 89 ? 24.102 24.694 0.104 1.00 82.62 89 GLU A O 1
ATOM 679 N N . PRO A 1 90 ? 22.114 23.685 0.402 1.00 81.00 90 PRO A N 1
ATOM 680 C CA . PRO A 1 90 ? 21.648 23.970 -0.951 1.00 81.00 90 PRO A CA 1
ATOM 681 C C . PRO A 1 90 ? 21.501 25.479 -1.180 1.00 81.00 90 PRO A C 1
ATOM 683 O O . PRO A 1 90 ? 21.062 26.210 -0.294 1.00 81.00 90 PRO A O 1
ATOM 686 N N . GLU A 1 91 ? 21.819 25.945 -2.392 1.00 83.00 91 GLU A N 1
ATOM 687 C CA . GLU A 1 91 ? 21.656 27.358 -2.742 1.00 83.00 91 GLU A CA 1
ATOM 688 C C . GLU A 1 91 ? 20.187 27.786 -2.623 1.00 83.00 91 GLU A C 1
ATOM 690 O O . GLU A 1 91 ? 19.286 27.182 -3.216 1.00 83.00 91 GLU A O 1
ATOM 695 N N . GLN A 1 92 ? 19.944 28.845 -1.847 1.00 83.06 92 GLN A N 1
ATOM 696 C CA . GLN A 1 92 ? 18.613 29.414 -1.685 1.00 83.06 92 GLN A CA 1
ATOM 697 C C . GLN A 1 92 ? 18.187 30.121 -2.982 1.00 83.06 92 GLN A C 1
ATOM 699 O O . GLN A 1 92 ? 18.935 30.957 -3.495 1.00 83.06 92 GLN A O 1
ATOM 704 N N . PRO A 1 93 ? 16.987 29.837 -3.516 1.00 81.19 93 PRO A N 1
ATOM 705 C CA . PRO A 1 93 ? 16.521 30.485 -4.730 1.00 81.19 93 PRO A CA 1
ATOM 706 C C . PRO A 1 93 ? 16.253 31.986 -4.541 1.00 81.19 93 PRO A C 1
ATOM 708 O O . PRO A 1 93 ? 15.752 32.432 -3.508 1.00 81.19 93 PRO A O 1
ATOM 711 N N . GLU A 1 94 ? 16.513 32.715 -5.626 1.00 82.81 94 GLU A N 1
ATOM 712 C CA . GLU A 1 94 ? 15.977 34.031 -5.994 1.00 82.81 94 GLU A CA 1
ATOM 713 C C . GLU A 1 94 ? 14.540 34.291 -5.491 1.00 82.81 94 GLU A C 1
ATOM 715 O O . GLU A 1 94 ? 13.662 33.624 -6.050 1.00 82.81 94 GLU A O 1
ATOM 720 N N . PRO A 1 95 ? 14.198 35.174 -4.522 1.00 78.62 95 PRO A N 1
ATOM 721 C CA . PRO A 1 95 ? 12.787 35.426 -4.238 1.00 78.62 95 PRO A CA 1
ATOM 722 C C . PRO A 1 95 ? 12.136 36.099 -5.452 1.00 78.62 95 PRO A C 1
ATOM 724 O O . PRO A 1 95 ? 12.496 37.211 -5.842 1.00 78.62 95 PRO A O 1
ATOM 727 N N . VAL A 1 96 ? 11.168 35.412 -6.059 1.00 78.50 96 VAL A N 1
ATOM 728 C CA . VAL A 1 96 ? 10.347 35.964 -7.139 1.00 78.50 96 VAL A CA 1
ATOM 729 C C . VAL A 1 96 ? 9.442 37.035 -6.535 1.00 78.50 96 VAL A C 1
ATOM 731 O O . VAL A 1 96 ? 8.716 36.771 -5.580 1.00 78.50 96 VAL A O 1
ATOM 734 N N . ALA A 1 97 ? 9.487 38.253 -7.074 1.00 77.88 97 ALA A N 1
ATOM 735 C CA . ALA A 1 97 ? 8.549 39.298 -6.690 1.00 77.88 97 ALA A CA 1
ATOM 736 C C . ALA A 1 97 ? 7.139 38.906 -7.161 1.00 77.88 97 ALA A C 1
ATOM 738 O O . ALA A 1 97 ? 6.879 38.846 -8.362 1.00 77.88 97 ALA A O 1
ATOM 739 N N . GLU A 1 98 ? 6.240 38.618 -6.221 1.00 75.44 98 GLU A N 1
ATOM 740 C CA . GLU A 1 98 ? 4.831 38.368 -6.520 1.00 75.44 98 GLU A CA 1
ATOM 741 C C . GLU A 1 98 ? 4.132 39.688 -6.881 1.00 75.44 98 GLU A C 1
ATOM 743 O O . GLU A 1 98 ? 4.135 40.648 -6.106 1.00 75.44 98 GLU A O 1
ATOM 748 N N . GLU A 1 99 ? 3.516 39.748 -8.063 1.00 75.44 99 GLU A N 1
ATOM 749 C CA . GLU A 1 99 ? 2.601 40.831 -8.417 1.00 75.44 99 GLU A CA 1
ATOM 750 C C . GLU A 1 99 ? 1.266 40.590 -7.697 1.00 75.44 99 GLU A C 1
ATOM 752 O O . GLU A 1 99 ? 0.455 39.758 -8.099 1.00 75.44 99 GLU A O 1
ATOM 757 N N . ILE A 1 100 ? 1.057 41.290 -6.582 1.00 75.31 100 ILE A N 1
ATOM 758 C CA . ILE A 1 100 ? -0.163 41.177 -5.776 1.00 75.31 100 ILE A CA 1
ATOM 759 C C . ILE A 1 100 ? -1.288 41.978 -6.445 1.00 75.31 100 ILE A C 1
ATOM 761 O O . ILE A 1 100 ? -1.406 43.190 -6.257 1.00 75.31 100 ILE A O 1
ATOM 765 N N . THR A 1 101 ? -2.134 41.312 -7.230 1.00 75.75 101 THR A N 1
ATOM 766 C CA . THR A 1 101 ? -3.397 41.896 -7.703 1.00 75.75 101 THR A CA 1
ATOM 767 C C . THR A 1 101 ? -4.444 41.843 -6.583 1.00 75.75 101 THR A C 1
ATOM 769 O O . THR A 1 101 ? -4.651 40.766 -6.016 1.00 75.75 101 THR A O 1
ATOM 772 N N . PRO A 1 102 ? -5.126 42.956 -6.245 1.00 82.56 102 PRO A N 1
ATOM 773 C CA . PRO A 1 102 ? -6.210 42.939 -5.267 1.00 82.56 102 PRO A CA 1
ATOM 774 C C . PRO A 1 102 ? -7.310 41.939 -5.659 1.00 82.56 102 PRO A C 1
ATOM 776 O O . PRO A 1 102 ? -7.646 41.859 -6.842 1.00 82.56 102 PRO A O 1
ATOM 779 N N . PRO A 1 103 ? -7.888 41.195 -4.699 1.00 80.12 103 PRO A N 1
ATOM 780 C CA . PRO A 1 103 ? -8.979 40.275 -4.992 1.00 80.12 103 PRO A CA 1
ATOM 781 C C . PRO A 1 103 ? -10.207 41.042 -5.492 1.00 80.12 103 PRO A C 1
ATOM 783 O O . PRO A 1 103 ? -10.529 42.120 -4.984 1.00 80.12 103 PRO A O 1
ATOM 786 N N . GLU A 1 104 ? -10.904 40.475 -6.475 1.00 83.31 104 GLU A N 1
ATOM 787 C CA . GLU A 1 104 ? -12.166 41.037 -6.951 1.00 83.31 104 GLU A CA 1
ATOM 788 C C . GLU A 1 104 ? -13.229 41.007 -5.833 1.00 83.31 104 GLU A C 1
ATOM 790 O O . GLU A 1 104 ? -13.265 40.061 -5.037 1.00 83.31 104 GLU A O 1
ATOM 795 N N . PRO A 1 105 ? -14.105 42.027 -5.736 1.00 83.69 105 PRO A N 1
ATOM 796 C CA . PRO A 1 105 ? -15.178 42.038 -4.749 1.00 83.69 105 PRO A CA 1
ATOM 797 C C . PRO A 1 105 ? -16.126 40.854 -4.965 1.00 83.69 105 PRO A C 1
ATOM 799 O O . PRO A 1 105 ? -16.700 40.702 -6.041 1.00 83.69 105 PRO A O 1
ATOM 802 N N . VAL A 1 106 ? -16.327 40.038 -3.931 1.00 81.62 106 VAL A N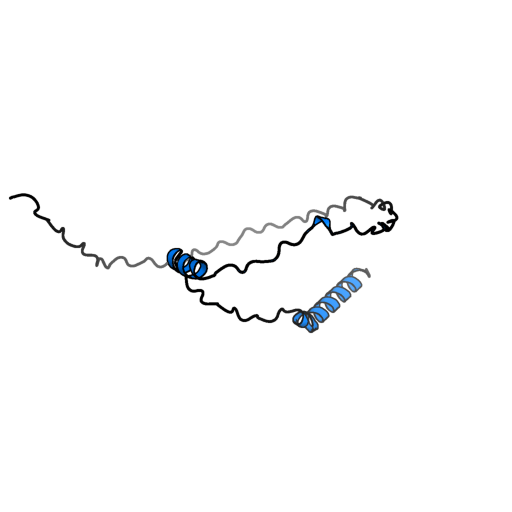 1
ATOM 803 C CA . VAL A 1 106 ? -17.329 38.965 -3.9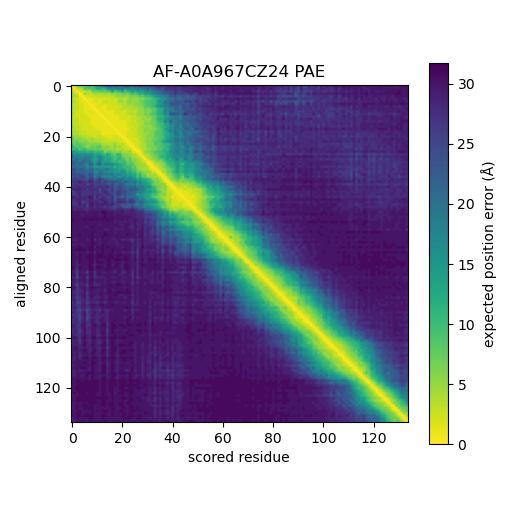56 1.00 81.62 106 VAL A CA 1
ATOM 804 C C . VAL A 1 106 ? -18.734 39.547 -3.791 1.00 81.62 106 VAL A C 1
ATOM 806 O O . VAL A 1 106 ? -18.982 40.349 -2.888 1.00 81.62 106 VAL A O 1
ATOM 809 N N . GLU A 1 107 ? -19.668 39.145 -4.655 1.00 83.88 107 GLU A N 1
ATOM 810 C CA . GLU A 1 107 ? -21.076 39.522 -4.514 1.00 83.88 107 GLU A CA 1
ATOM 811 C C . GLU A 1 107 ? -21.698 38.854 -3.272 1.00 83.88 107 GLU A C 1
ATOM 813 O O . GLU A 1 107 ? -21.438 37.677 -2.998 1.00 83.88 107 GLU A O 1
ATOM 818 N N . PRO A 1 108 ? -22.525 39.576 -2.494 1.00 80.75 108 PRO A N 1
ATOM 819 C CA . PRO A 1 108 ? -23.145 39.025 -1.299 1.00 80.75 108 PRO A CA 1
ATOM 820 C C . PRO A 1 108 ? -24.184 37.955 -1.657 1.00 80.75 108 PRO A C 1
ATOM 822 O O . PRO A 1 108 ? -25.104 38.189 -2.440 1.00 80.75 108 PRO A O 1
ATOM 825 N N . LEU A 1 109 ? -24.071 36.785 -1.024 1.00 77.62 109 LEU A N 1
ATOM 826 C CA . LEU A 1 109 ? -25.070 35.721 -1.119 1.00 77.62 109 LEU A CA 1
ATOM 827 C C . LEU A 1 109 ? -26.410 36.192 -0.536 1.00 77.62 109 LE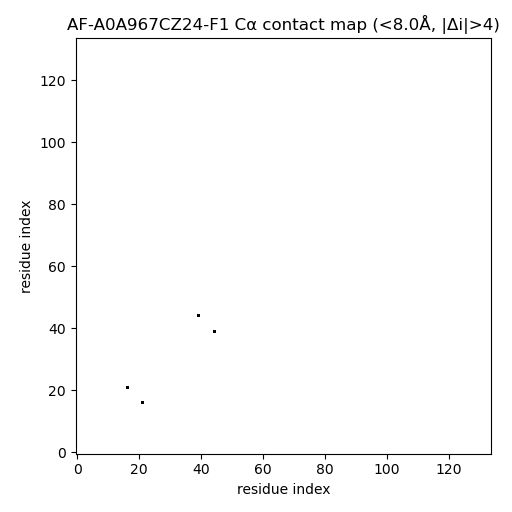U A C 1
ATOM 829 O O . LEU A 1 109 ? -26.496 36.573 0.632 1.00 77.62 109 LEU A O 1
ATOM 833 N N . VAL A 1 110 ? -27.471 36.120 -1.340 1.00 79.94 110 VAL A N 1
ATOM 834 C CA . VAL A 1 110 ? -28.841 36.382 -0.883 1.00 79.94 110 VAL A CA 1
ATOM 835 C C . VAL A 1 110 ? -29.361 35.129 -0.181 1.00 79.94 110 VAL A C 1
ATOM 837 O O . VAL A 1 110 ? -29.710 34.142 -0.826 1.00 79.94 110 VAL A O 1
ATOM 840 N N . VAL A 1 111 ? -29.396 35.152 1.151 1.00 81.25 111 VAL A N 1
ATOM 841 C CA . VAL A 1 111 ? -29.967 34.061 1.955 1.00 81.25 111 VAL A CA 1
ATOM 842 C C . VAL A 1 111 ? -31.474 34.307 2.114 1.00 81.25 111 VAL A C 1
ATOM 844 O O . VAL A 1 111 ? -31.849 35.403 2.544 1.00 81.25 111 VAL A O 1
ATOM 847 N N . PRO A 1 112 ? -32.362 33.348 1.783 1.00 79.75 112 PRO A N 1
ATOM 848 C CA . PRO A 1 112 ? -33.793 33.526 2.003 1.00 79.75 112 PRO A CA 1
ATOM 849 C C . PRO A 1 112 ? -34.086 33.620 3.505 1.00 79.75 112 PRO A C 1
ATOM 851 O O . PRO A 1 112 ? -33.607 32.813 4.303 1.00 79.75 112 PRO A O 1
ATOM 854 N N . THR A 1 113 ? -34.871 34.621 3.897 1.00 79.06 113 THR A N 1
ATOM 855 C CA . THR A 1 113 ? -35.314 34.802 5.283 1.00 79.06 113 THR A CA 1
ATOM 856 C C . THR A 1 113 ? -36.406 33.772 5.596 1.00 79.06 113 THR A C 1
ATOM 858 O O . THR A 1 113 ? -37.354 33.664 4.817 1.00 79.06 113 THR A O 1
ATOM 861 N N . PRO A 1 114 ? -36.305 32.996 6.691 1.00 71.00 114 PRO A N 1
ATOM 862 C CA . PRO A 1 114 ? -37.340 32.034 7.053 1.00 71.00 114 PRO A CA 1
ATOM 863 C C . PRO A 1 114 ? -38.636 32.749 7.461 1.00 71.00 114 PRO A C 1
ATOM 865 O O . PRO A 1 114 ? -38.611 33.711 8.229 1.00 71.00 114 PRO A O 1
ATOM 868 N N . ASP A 1 115 ? -39.765 32.258 6.953 1.00 74.44 115 ASP A N 1
ATOM 869 C CA . ASP A 1 115 ? -41.102 32.756 7.276 1.00 74.44 115 ASP A CA 1
ATOM 870 C C . ASP A 1 115 ? -41.550 32.180 8.633 1.00 74.44 115 ASP A C 1
ATOM 872 O O . ASP A 1 115 ? -41.836 30.992 8.763 1.00 74.44 115 ASP A O 1
ATOM 876 N N . ILE A 1 116 ? -41.542 33.013 9.676 1.00 66.94 116 ILE A N 1
ATOM 877 C CA . ILE A 1 116 ? -41.853 32.642 11.073 1.00 66.94 116 ILE A CA 1
ATOM 878 C C . ILE A 1 116 ? -43.342 32.821 11.422 1.00 66.94 116 ILE A C 1
ATOM 880 O O . ILE A 1 116 ? -43.706 32.979 12.587 1.00 66.94 116 ILE A O 1
ATOM 884 N N . THR A 1 117 ? -44.235 32.801 10.431 1.00 63.25 117 THR A N 1
ATOM 885 C CA . THR A 1 117 ? -45.668 33.078 10.637 1.00 63.25 117 THR A CA 1
ATOM 886 C C . THR A 1 117 ? -46.519 31.899 11.132 1.00 63.25 117 THR A C 1
ATOM 888 O O . THR A 1 117 ? -47.724 32.071 11.305 1.00 63.25 117 THR A O 1
ATOM 891 N N . THR A 1 118 ? -45.948 30.736 11.469 1.00 63.88 118 T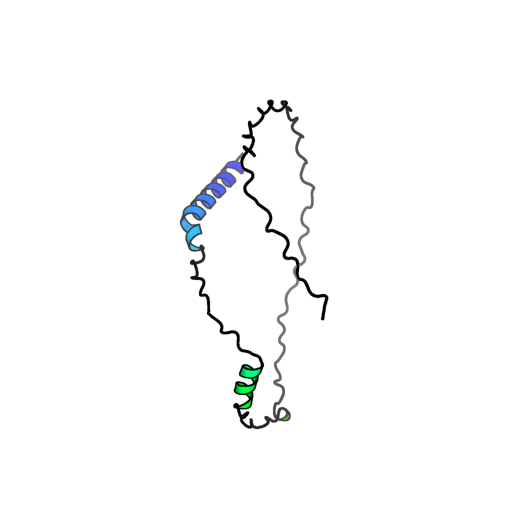HR A N 1
ATOM 892 C CA . THR A 1 118 ? -46.703 29.625 12.092 1.00 63.88 118 THR A CA 1
ATOM 893 C C . THR A 1 118 ? -46.324 29.397 13.560 1.00 63.88 118 THR A C 1
ATOM 895 O O . THR A 1 118 ? -45.353 28.688 13.835 1.00 63.88 118 THR A O 1
ATOM 898 N N . PRO A 1 119 ? -47.091 29.930 14.530 1.00 54.78 119 PRO A N 1
ATOM 899 C CA . PRO A 1 119 ? -47.028 29.487 15.911 1.00 54.78 119 PRO A CA 1
ATOM 900 C C . PRO A 1 119 ? -48.040 28.351 16.110 1.00 54.78 119 PRO A C 1
ATOM 902 O O . PRO A 1 119 ? -49.216 28.606 16.347 1.00 54.78 119 PRO A O 1
ATOM 905 N N . ASP A 1 120 ? -47.596 27.099 16.033 1.00 61.66 120 ASP A N 1
ATOM 906 C CA . ASP A 1 120 ? -48.377 25.975 16.566 1.00 61.66 120 ASP A CA 1
ATOM 907 C C . ASP A 1 120 ? -47.521 25.188 17.554 1.00 61.66 120 ASP A C 1
ATOM 909 O O . ASP A 1 120 ? -46.955 24.137 17.263 1.00 61.66 120 ASP A O 1
ATOM 913 N N . VAL A 1 121 ? -47.354 25.781 18.735 1.00 59.75 121 VAL A N 1
ATOM 914 C CA . VAL A 1 121 ? -47.000 25.037 19.940 1.00 59.75 121 VAL A CA 1
ATOM 915 C C . VAL A 1 121 ? -47.855 25.602 21.067 1.00 59.75 121 VAL A C 1
ATOM 917 O O . VAL A 1 121 ? -47.461 26.534 21.765 1.00 59.75 121 VAL A O 1
ATOM 920 N N . GLN A 1 122 ? -49.065 25.067 21.226 1.00 59.34 122 GLN A N 1
ATOM 921 C CA . GLN A 1 122 ? -49.831 25.229 22.460 1.00 59.34 122 GLN A CA 1
ATOM 922 C C . GLN A 1 122 ? -49.075 24.476 23.575 1.00 59.34 122 GLN A C 1
ATOM 924 O O . GLN A 1 122 ? -48.928 23.255 23.477 1.00 59.34 122 GLN A O 1
ATOM 929 N N . PRO A 1 123 ? -48.585 25.139 24.640 1.00 65.69 123 PRO A N 1
ATOM 930 C CA . PRO A 1 123 ? -48.000 24.429 25.773 1.00 65.69 123 PRO A CA 1
ATOM 931 C C . PRO A 1 123 ? -49.078 23.568 26.455 1.00 65.69 123 PRO A C 1
ATOM 933 O O . PRO A 1 123 ? -50.216 24.035 26.587 1.00 65.69 123 PRO A O 1
ATOM 936 N N . PRO A 1 124 ? -48.766 22.339 26.910 1.00 66.88 124 PRO A N 1
ATOM 937 C CA . PRO A 1 124 ? -49.726 21.535 27.658 1.00 66.88 124 PRO A CA 1
ATOM 938 C C . PRO A 1 124 ? -50.136 22.259 28.950 1.00 66.88 124 PRO A C 1
ATOM 940 O O . PRO A 1 124 ? -49.310 22.878 29.622 1.00 66.88 124 PRO A O 1
ATOM 943 N N . ALA A 1 125 ? -51.428 22.201 29.285 1.00 68.69 125 ALA A N 1
ATOM 944 C CA . ALA A 1 125 ? -51.974 22.854 30.470 1.00 68.69 125 ALA A CA 1
ATOM 945 C C . ALA A 1 125 ? -51.384 22.256 31.769 1.00 68.69 125 ALA A C 1
ATOM 947 O O . ALA A 1 125 ? -51.163 21.043 31.835 1.00 68.69 125 ALA A O 1
ATOM 948 N N . PRO A 1 126 ? -51.145 23.074 32.813 1.00 66.50 126 PRO A N 1
ATOM 949 C CA . PRO A 1 126 ? -50.595 22.601 34.080 1.00 66.50 126 PRO A CA 1
ATOM 950 C C . PRO A 1 126 ? -51.561 21.634 34.779 1.00 66.50 126 PRO A C 1
ATOM 952 O O . PRO A 1 126 ? -52.720 21.965 35.031 1.00 66.50 126 PRO A O 1
ATOM 955 N N . GLN A 1 127 ? -51.068 20.441 35.116 1.00 64.81 127 GLN A N 1
ATOM 956 C CA . GLN A 1 127 ? -51.787 19.444 35.911 1.00 64.81 127 GLN A CA 1
ATOM 957 C C . GLN A 1 127 ? -51.682 19.869 37.382 1.00 64.81 127 GLN A C 1
ATOM 959 O O . GLN A 1 127 ? -50.604 19.820 37.972 1.00 64.81 127 GLN A O 1
ATOM 964 N N . ILE A 1 128 ? -52.778 20.346 37.972 1.00 58.19 128 ILE A N 1
ATOM 965 C CA . ILE A 1 128 ? -52.814 20.705 39.393 1.00 58.19 128 ILE A CA 1
ATOM 966 C C . ILE A 1 128 ? -53.051 19.415 40.183 1.00 58.19 128 ILE A C 1
ATOM 968 O O . ILE A 1 128 ? -54.194 19.009 40.399 1.00 58.19 128 ILE A O 1
ATOM 972 N N . GLU A 1 129 ? -51.982 18.735 40.593 1.00 58.12 129 GLU A N 1
ATOM 973 C CA . GLU A 1 129 ? -52.089 17.622 41.536 1.00 58.12 129 GLU A CA 1
ATOM 974 C C . GLU A 1 129 ? -52.496 18.176 42.908 1.00 58.12 129 GLU A C 1
ATOM 976 O O . GLU A 1 129 ? -51.699 18.726 43.667 1.00 58.12 129 GLU A O 1
ATOM 981 N N . THR A 1 130 ? -53.789 18.064 43.215 1.00 59.94 130 THR A N 1
ATOM 982 C CA . THR A 1 130 ? -54.327 18.287 44.558 1.00 59.94 130 THR A CA 1
ATOM 983 C C . THR A 1 130 ? -53.880 17.124 45.438 1.00 59.94 130 THR A C 1
ATOM 985 O O . THR A 1 130 ? -54.567 16.116 45.556 1.00 59.94 130 THR A O 1
ATOM 988 N N . ALA A 1 131 ? -52.701 17.258 46.038 1.00 59.47 131 ALA A N 1
ATOM 989 C CA . ALA A 1 131 ? -52.239 16.424 47.140 1.00 59.47 131 ALA A CA 1
ATOM 990 C C . ALA A 1 131 ? -52.053 17.302 48.387 1.00 59.47 131 ALA A C 1
ATOM 992 O O . ALA A 1 131 ? -50.946 17.540 48.863 1.00 59.47 131 ALA A O 1
ATOM 993 N N . MET A 1 132 ? -53.167 17.828 48.898 1.00 57.22 132 MET A N 1
ATOM 994 C CA . MET A 1 132 ? -53.294 18.279 50.284 1.00 57.22 132 MET A CA 1
ATOM 995 C C . MET A 1 132 ? -54.776 18.193 50.678 1.00 57.22 132 MET A C 1
ATOM 997 O O . MET A 1 132 ? -55.619 18.686 49.934 1.00 57.22 132 MET A O 1
ATOM 1001 N N . MET A 1 133 ? -55.055 17.606 51.851 1.00 50.50 133 MET A N 1
ATOM 1002 C CA . MET A 1 133 ? -56.359 17.178 52.411 1.00 50.50 133 MET A CA 1
ATOM 1003 C C . MET A 1 133 ? -56.751 15.767 51.935 1.00 50.50 133 MET A C 1
ATOM 1005 O O . MET A 1 133 ? -57.212 15.594 50.814 1.00 50.50 133 MET A O 1
ATOM 1009 N N . LEU A 1 134 ? -56.526 14.705 52.714 1.00 44.66 134 LEU A N 1
ATOM 1010 C CA . LEU A 1 134 ? -57.062 14.441 54.059 1.00 44.66 134 LEU A CA 1
ATOM 1011 C C . LEU A 1 134 ? -56.183 13.452 54.838 1.00 44.66 134 LEU A C 1
ATOM 1013 O O . LEU A 1 134 ? -55.682 12.499 54.201 1.00 44.66 134 LEU A O 1
#

pLDDT: mean 77.9, std 10.46, range [44.66, 98.0]